Protein AF-A0A7S4I071-F1 (afdb_monomer_lite)

Foldseek 3Di:
DVVVVVVVVVVVVVVVVVVVVVLVVLLVLLVVLQQDQAPVVNLVSCCVVVVALDDNNNVSNLVCLLVCDDPNHGGHPSLQSLLCQQFQWHDRDPPDPDTDRHPNGAHSDPQDLVSLVSNPVNDDPVSSVVSQVSQFDKNFDQPDPDQDADPVRAHNVRHDPVRIDTRPGSPPDPDDPDD

Structure (mmCIF, N/CA/C/O backbone):
data_AF-A0A7S4I071-F1
#
_entry.id   AF-A0A7S4I071-F1
#
loop_
_atom_site.group_PDB
_atom_site.id
_atom_site.type_symbol
_atom_site.label_atom_id
_atom_site.label_alt_id
_atom_site.label_comp_id
_atom_site.label_asym_id
_atom_site.label_entity_id
_atom_site.label_seq_id
_atom_site.pdbx_PDB_ins_code
_atom_site.Cartn_x
_atom_site.Cartn_y
_atom_site.Cartn_z
_atom_site.occupancy
_atom_site.B_iso_or_equiv
_atom_site.auth_seq_id
_atom_site.auth_comp_id
_atom_site.auth_asym_id
_atom_site.auth_atom_id
_atom_site.pdbx_PDB_model_num
ATOM 1 N N . PHE A 1 1 ? 34.247 1.613 -33.143 1.00 70.50 1 PHE A N 1
ATOM 2 C CA . PHE A 1 1 ? 34.791 1.816 -31.784 1.00 70.50 1 PHE A CA 1
ATOM 3 C C . PHE A 1 1 ? 34.333 3.130 -31.150 1.00 70.50 1 PHE A C 1
ATOM 5 O O . PHE A 1 1 ? 33.536 3.078 -30.230 1.00 70.50 1 PHE A O 1
ATOM 12 N N . LEU A 1 2 ? 34.762 4.310 -31.630 1.00 77.06 2 LEU A N 1
ATOM 13 C CA . LEU A 1 2 ? 34.293 5.605 -31.085 1.00 77.06 2 LEU A CA 1
ATOM 14 C C . LEU A 1 2 ? 32.778 5.820 -31.252 1.00 77.06 2 LEU A C 1
ATOM 16 O O . LEU A 1 2 ? 32.123 6.278 -30.321 1.00 77.06 2 LEU A O 1
ATOM 20 N N . ASN A 1 3 ? 32.222 5.426 -32.402 1.00 78.62 3 ASN A N 1
ATOM 21 C CA . ASN A 1 3 ? 30.776 5.481 -32.641 1.00 78.62 3 ASN A CA 1
ATOM 22 C C . ASN A 1 3 ? 30.002 4.535 -31.711 1.00 78.62 3 ASN A C 1
ATOM 24 O O . ASN A 1 3 ? 28.979 4.935 -31.173 1.00 78.62 3 ASN A O 1
ATOM 28 N N . ASP A 1 4 ? 30.533 3.338 -31.450 1.00 79.81 4 ASP A N 1
ATOM 29 C CA . ASP A 1 4 ? 29.901 2.352 -30.561 1.00 79.81 4 ASP A CA 1
ATOM 30 C C . ASP A 1 4 ? 29.902 2.834 -29.099 1.00 79.81 4 ASP A C 1
ATOM 32 O O . ASP A 1 4 ? 28.912 2.682 -28.389 1.00 79.81 4 ASP A O 1
ATOM 36 N N . ILE A 1 5 ? 30.987 3.489 -28.657 1.00 84.44 5 ILE A N 1
ATOM 37 C CA . ILE A 1 5 ? 31.064 4.126 -27.331 1.00 84.44 5 ILE A CA 1
ATOM 38 C C . ILE A 1 5 ? 30.047 5.268 -27.223 1.00 84.44 5 ILE A C 1
ATOM 40 O O . ILE A 1 5 ? 29.369 5.394 -26.203 1.00 84.44 5 ILE A O 1
ATOM 44 N N . TYR A 1 6 ? 29.926 6.096 -28.263 1.00 86.94 6 TYR A N 1
ATOM 45 C CA . TYR A 1 6 ? 28.958 7.192 -28.292 1.00 86.94 6 TYR A CA 1
ATOM 46 C C . TYR A 1 6 ? 27.510 6.680 -28.276 1.00 86.94 6 TYR A C 1
ATOM 48 O O . TYR A 1 6 ? 26.686 7.178 -27.511 1.00 86.94 6 TYR A O 1
ATOM 56 N N . GLU A 1 7 ? 27.203 5.644 -29.054 1.00 88.62 7 GLU A N 1
ATOM 57 C CA . GLU A 1 7 ? 25.879 5.022 -29.095 1.00 88.62 7 GLU A CA 1
ATOM 58 C C . GLU A 1 7 ? 25.516 4.365 -27.756 1.00 88.62 7 GLU A C 1
ATOM 60 O O . GLU A 1 7 ? 24.398 4.535 -27.258 1.00 88.62 7 GLU A O 1
ATOM 65 N N . GLN A 1 8 ? 26.473 3.689 -27.116 1.00 87.50 8 GLN A N 1
ATOM 66 C CA . GLN A 1 8 ? 26.287 3.123 -25.783 1.00 87.50 8 GLN A CA 1
ATOM 67 C C . GLN A 1 8 ? 26.071 4.219 -24.730 1.00 87.50 8 GLN A C 1
ATOM 69 O O . GLN A 1 8 ? 25.192 4.085 -23.876 1.00 87.50 8 GLN A O 1
ATOM 74 N N . PHE A 1 9 ? 26.813 5.328 -24.808 1.00 90.50 9 PHE A N 1
ATOM 75 C CA . PHE A 1 9 ? 26.628 6.474 -23.919 1.00 90.50 9 PHE A CA 1
ATOM 76 C C . PHE A 1 9 ? 25.247 7.120 -24.090 1.00 90.50 9 PHE A C 1
ATOM 78 O O . PHE A 1 9 ? 24.550 7.340 -23.101 1.00 90.50 9 PHE A O 1
ATOM 85 N N . GLU A 1 10 ? 24.806 7.378 -25.324 1.00 90.88 10 GLU A N 1
ATOM 86 C CA . GLU A 1 10 ? 23.476 7.943 -25.587 1.00 90.88 10 GLU A CA 1
ATOM 87 C C . GLU A 1 10 ? 22.350 6.993 -25.164 1.00 90.88 10 GLU A C 1
ATOM 89 O O . GLU A 1 10 ? 21.327 7.440 -24.642 1.00 90.88 10 GLU A O 1
ATOM 94 N N . THR A 1 11 ? 22.541 5.683 -25.329 1.00 89.50 11 THR A N 1
ATOM 95 C CA . THR A 1 11 ? 21.587 4.664 -24.868 1.00 89.50 11 THR A CA 1
ATOM 96 C C . THR A 1 11 ? 21.480 4.660 -23.347 1.00 89.50 11 THR A C 1
ATOM 98 O O . THR A 1 11 ? 20.374 4.743 -22.814 1.00 89.50 11 THR A O 1
ATOM 101 N N . ASN A 1 12 ? 22.611 4.650 -22.638 1.00 88.69 12 ASN A N 1
ATOM 102 C CA . ASN A 1 12 ? 22.636 4.722 -21.176 1.00 88.69 12 ASN A CA 1
ATOM 103 C C . ASN A 1 12 ? 21.995 6.017 -20.673 1.00 88.69 12 ASN A C 1
ATOM 105 O O . ASN A 1 12 ? 21.120 5.976 -19.814 1.00 88.69 12 ASN A O 1
ATOM 109 N N . ARG A 1 13 ? 22.333 7.157 -21.285 1.00 88.44 13 ARG A N 1
ATOM 110 C CA . ARG A 1 13 ? 21.744 8.452 -20.941 1.00 88.44 13 ARG A CA 1
ATOM 111 C C . ARG A 1 13 ? 20.226 8.447 -21.121 1.00 88.44 13 ARG A C 1
ATOM 113 O O . ARG A 1 13 ? 19.508 8.892 -20.230 1.00 88.44 13 ARG A O 1
ATOM 120 N N . LYS A 1 14 ? 19.714 7.938 -22.247 1.00 89.56 14 LYS A N 1
ATOM 121 C CA . LYS A 1 14 ? 18.264 7.804 -22.479 1.00 89.56 14 LYS A CA 1
ATOM 122 C C . LYS A 1 14 ? 17.608 6.883 -21.451 1.00 89.56 14 LYS A C 1
ATOM 124 O O . LYS A 1 14 ? 16.535 7.215 -20.954 1.00 89.56 14 LYS A O 1
ATOM 129 N N . ASN A 1 15 ? 18.250 5.769 -21.106 1.00 89.81 15 ASN A N 1
ATOM 130 C CA . ASN A 1 15 ? 17.752 4.844 -20.088 1.00 89.81 15 ASN A CA 1
ATOM 131 C C . ASN A 1 15 ? 17.669 5.510 -18.710 1.00 89.81 15 ASN A C 1
ATOM 133 O O . ASN A 1 15 ? 16.644 5.380 -18.042 1.00 89.81 15 ASN A O 1
ATOM 137 N N . ASP A 1 16 ? 18.682 6.283 -18.321 1.00 90.12 16 ASP A N 1
ATOM 138 C CA . ASP A 1 16 ? 18.687 7.030 -17.062 1.00 90.12 16 ASP A CA 1
ATOM 139 C C . ASP A 1 16 ? 17.562 8.072 -17.023 1.00 90.12 16 ASP A C 1
ATOM 141 O O . ASP A 1 16 ? 16.817 8.161 -16.043 1.00 90.12 16 ASP A O 1
ATOM 145 N N . TRP A 1 17 ? 17.374 8.824 -18.113 1.00 89.19 17 TRP A N 1
ATOM 146 C CA . TRP A 1 17 ? 16.271 9.781 -18.238 1.00 89.19 17 TRP A CA 1
ATOM 147 C C . TRP A 1 17 ? 14.902 9.105 -18.148 1.00 89.19 17 TRP A C 1
ATOM 149 O O . TRP A 1 17 ? 14.034 9.567 -17.404 1.00 89.19 17 TRP A O 1
ATOM 159 N N . ASN A 1 18 ? 14.715 7.988 -18.849 1.00 89.44 18 ASN A N 1
ATOM 160 C CA . ASN A 1 18 ? 13.482 7.209 -18.789 1.00 89.44 18 ASN A CA 1
ATOM 161 C C . ASN A 1 18 ? 13.235 6.653 -17.381 1.00 89.44 18 ASN A C 1
ATOM 163 O O . ASN A 1 18 ? 12.100 6.670 -16.908 1.00 89.44 18 ASN A O 1
ATOM 167 N N . ALA A 1 19 ? 14.282 6.227 -16.671 1.00 87.00 19 ALA A N 1
ATOM 168 C CA . ALA A 1 19 ? 14.172 5.766 -15.291 1.00 87.00 19 ALA A CA 1
ATOM 169 C C . ALA A 1 19 ? 13.730 6.892 -14.342 1.00 87.00 19 ALA A C 1
ATOM 171 O O . ALA A 1 19 ? 12.910 6.667 -13.451 1.00 87.00 19 ALA A O 1
ATOM 172 N N . VAL A 1 20 ? 14.229 8.117 -14.533 1.00 89.88 20 VAL A N 1
ATOM 173 C CA . VAL A 1 20 ? 13.788 9.289 -13.759 1.00 89.88 20 VAL A CA 1
ATOM 174 C C . VAL A 1 20 ? 12.324 9.627 -14.052 1.00 89.88 20 VAL A C 1
ATOM 176 O O . VAL A 1 20 ? 11.559 9.878 -13.117 1.00 89.88 20 VAL A O 1
ATOM 179 N N . LEU A 1 21 ? 11.916 9.606 -15.324 1.00 90.44 21 LEU A N 1
ATOM 180 C CA . LEU A 1 21 ? 10.525 9.843 -15.721 1.00 90.44 21 LEU A CA 1
ATOM 181 C C . LEU A 1 21 ? 9.587 8.792 -15.122 1.00 90.44 21 LEU A C 1
ATOM 183 O O . LEU A 1 21 ? 8.612 9.161 -14.471 1.00 90.44 21 LEU A O 1
ATOM 187 N N . SER A 1 22 ? 9.940 7.512 -15.232 1.00 90.12 22 SER A N 1
ATOM 188 C CA . SER A 1 22 ? 9.170 6.404 -14.663 1.00 90.12 22 SER A CA 1
ATOM 189 C C . SER A 1 22 ? 9.003 6.541 -13.146 1.00 90.12 22 SER A C 1
ATOM 191 O O . SER A 1 22 ? 7.888 6.440 -12.644 1.00 90.12 22 SER A O 1
ATOM 193 N N . LYS A 1 23 ? 10.058 6.900 -12.399 1.00 91.06 23 LYS A N 1
ATOM 194 C CA . LYS A 1 23 ? 9.947 7.159 -10.947 1.00 91.06 23 LYS A CA 1
ATOM 195 C C . LYS A 1 23 ? 8.962 8.286 -10.621 1.00 91.06 23 LYS A C 1
ATOM 197 O O . LYS A 1 23 ? 8.243 8.217 -9.622 1.00 91.06 23 LYS A O 1
ATOM 202 N N . LYS A 1 24 ? 8.931 9.337 -11.444 1.00 92.81 24 LYS A N 1
ATOM 203 C CA . LYS A 1 24 ? 8.007 10.464 -11.273 1.00 92.81 24 LYS A CA 1
ATOM 204 C C . LYS A 1 24 ? 6.567 10.058 -11.584 1.00 92.81 24 LYS A C 1
ATOM 206 O O . LYS A 1 24 ? 5.659 10.438 -10.845 1.00 92.81 24 LYS A O 1
ATOM 211 N N . GLU A 1 25 ? 6.356 9.290 -12.645 1.00 93.44 25 GLU A N 1
ATOM 212 C CA . GLU A 1 25 ? 5.048 8.734 -13.001 1.00 93.44 25 GLU A CA 1
ATOM 213 C C . GLU A 1 25 ? 4.526 7.809 -11.903 1.00 93.44 25 GLU A C 1
ATOM 215 O O . GLU A 1 25 ? 3.388 7.976 -11.454 1.00 93.44 25 GLU A O 1
ATOM 220 N N . ASP A 1 26 ? 5.380 6.928 -11.382 1.00 94.19 26 ASP A N 1
ATOM 221 C CA . ASP A 1 26 ? 5.034 6.016 -10.297 1.00 94.19 26 ASP A CA 1
ATOM 222 C C . ASP A 1 26 ? 4.528 6.769 -9.065 1.00 94.19 26 ASP A C 1
ATOM 224 O O . ASP A 1 26 ? 3.508 6.414 -8.466 1.00 94.19 26 ASP A O 1
ATOM 228 N N . PHE A 1 27 ? 5.218 7.852 -8.703 1.00 94.62 27 PHE A N 1
ATOM 229 C CA . PHE A 1 27 ? 4.824 8.713 -7.595 1.00 94.62 27 PHE A CA 1
ATOM 230 C C . PHE A 1 27 ? 3.480 9.417 -7.851 1.00 94.62 27 PHE A C 1
ATOM 232 O O . PHE A 1 27 ? 2.637 9.506 -6.954 1.00 94.62 27 PHE A O 1
ATOM 239 N N . ILE A 1 28 ? 3.232 9.883 -9.080 1.00 95.06 28 ILE A N 1
ATOM 240 C CA . ILE A 1 28 ? 1.949 10.491 -9.469 1.00 95.06 28 ILE A CA 1
ATOM 241 C C . ILE A 1 28 ? 0.809 9.473 -9.343 1.00 95.06 28 ILE A C 1
ATOM 243 O O . ILE A 1 28 ? -0.261 9.811 -8.824 1.00 95.06 28 ILE A O 1
ATOM 247 N N . HIS A 1 29 ? 1.016 8.236 -9.795 1.00 95.25 29 HIS A N 1
ATOM 248 C CA . HIS A 1 29 ? 0.028 7.167 -9.673 1.00 95.25 29 HIS A CA 1
ATOM 249 C C . HIS A 1 29 ? -0.251 6.819 -8.211 1.00 95.25 29 HIS A C 1
ATOM 251 O O . HIS A 1 29 ? -1.417 6.806 -7.808 1.00 95.25 29 HIS A O 1
ATOM 257 N N . ALA A 1 30 ? 0.792 6.644 -7.399 1.00 95.31 30 ALA A N 1
ATOM 258 C CA . ALA A 1 30 ? 0.671 6.392 -5.966 1.00 95.31 30 ALA A CA 1
ATOM 259 C C . ALA A 1 30 ? -0.139 7.487 -5.255 1.00 95.31 30 ALA A C 1
ATOM 261 O O . ALA A 1 30 ? -1.074 7.198 -4.507 1.00 95.31 30 ALA A O 1
ATOM 262 N N . LYS A 1 31 ? 0.140 8.757 -5.565 1.00 95.75 31 LYS A N 1
ATOM 263 C CA . LYS A 1 31 ? -0.604 9.904 -5.036 1.00 95.75 31 LYS A CA 1
ATOM 264 C C . LYS A 1 31 ? -2.080 9.889 -5.431 1.00 95.75 31 LYS A C 1
ATOM 266 O O . LYS A 1 31 ? -2.939 10.152 -4.591 1.00 95.75 31 LYS A O 1
ATOM 271 N N . LYS A 1 32 ? -2.397 9.572 -6.690 1.00 95.12 32 LYS A N 1
ATOM 272 C CA . LYS A 1 32 ? -3.790 9.451 -7.159 1.00 95.12 32 LYS A CA 1
ATOM 273 C C . LYS A 1 32 ? -4.535 8.333 -6.428 1.00 95.12 32 LYS A C 1
ATOM 275 O O . LYS A 1 32 ? -5.688 8.524 -6.053 1.00 95.12 32 LYS A O 1
ATOM 280 N N . ILE A 1 33 ? -3.880 7.193 -6.204 1.00 95.19 33 ILE A N 1
ATOM 281 C CA . ILE A 1 33 ? -4.442 6.084 -5.422 1.00 95.19 33 ILE A CA 1
ATOM 282 C C . ILE A 1 33 ? -4.723 6.556 -3.991 1.00 95.19 33 ILE A C 1
ATOM 284 O O . ILE A 1 33 ? -5.863 6.483 -3.536 1.00 95.19 33 ILE A O 1
ATOM 288 N N . ALA A 1 34 ? -3.719 7.120 -3.314 1.00 95.88 34 ALA A N 1
ATOM 289 C CA . ALA A 1 34 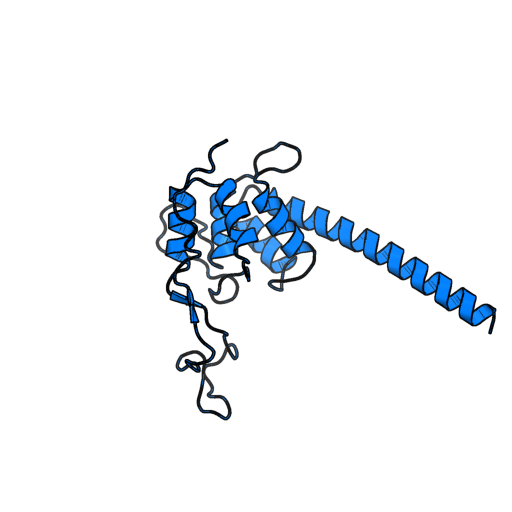? -3.840 7.593 -1.938 1.00 95.88 34 ALA A CA 1
ATOM 290 C C . ALA A 1 34 ? -4.965 8.626 -1.766 1.00 95.88 34 ALA A C 1
ATOM 292 O O . ALA A 1 34 ? -5.731 8.537 -0.816 1.00 95.88 34 ALA A O 1
ATOM 293 N N . LEU A 1 35 ? -5.133 9.563 -2.701 1.00 96.00 35 LEU A N 1
ATOM 294 C CA . LEU A 1 35 ? -6.139 10.630 -2.616 1.00 96.00 35 LEU A CA 1
ATOM 295 C C . LEU A 1 35 ? -7.564 10.221 -3.022 1.00 96.00 35 LEU A C 1
ATOM 297 O O . LEU A 1 35 ? -8.460 11.061 -3.013 1.00 96.00 35 LEU A O 1
ATOM 301 N N . THR A 1 36 ? -7.800 8.962 -3.389 1.00 95.75 36 THR A N 1
ATOM 302 C CA . THR A 1 36 ? -9.130 8.512 -3.826 1.00 95.75 36 THR A CA 1
ATOM 303 C C . THR A 1 36 ? -10.136 8.578 -2.663 1.00 95.75 36 THR A C 1
ATOM 305 O O . THR A 1 36 ? -9.828 8.051 -1.598 1.00 95.75 36 THR A O 1
ATOM 308 N N . PRO A 1 37 ? -11.308 9.217 -2.804 1.00 93.19 37 PRO A N 1
ATOM 309 C CA . PRO A 1 37 ? -12.224 9.431 -1.680 1.00 93.19 37 PRO A CA 1
ATOM 310 C C . PRO A 1 37 ? -13.014 8.178 -1.283 1.00 93.19 37 PRO A C 1
ATOM 312 O O . PRO A 1 37 ? -13.489 8.104 -0.157 1.00 93.19 37 PRO A O 1
ATOM 315 N N . ASP A 1 38 ? -13.149 7.201 -2.180 1.00 91.81 38 ASP A N 1
ATOM 316 C CA . ASP A 1 38 ? -13.955 5.999 -1.991 1.00 91.81 38 ASP A CA 1
ATOM 317 C C . ASP A 1 38 ? -13.113 4.711 -2.033 1.00 91.81 38 ASP A C 1
ATOM 319 O O . ASP A 1 38 ? -12.149 4.576 -2.794 1.00 91.81 38 ASP A O 1
ATOM 323 N N . LEU A 1 39 ? -13.491 3.729 -1.210 1.00 90.69 39 LEU A N 1
ATOM 324 C CA . LEU A 1 39 ? -12.750 2.469 -1.085 1.00 90.69 39 LEU A CA 1
ATOM 325 C C . LEU A 1 39 ? -12.840 1.587 -2.335 1.00 90.69 39 LEU A C 1
ATOM 327 O O . LEU A 1 39 ? -11.904 0.844 -2.628 1.00 90.69 39 LEU A O 1
ATOM 331 N N . GLN A 1 40 ? -13.931 1.676 -3.096 1.00 90.19 40 GLN A N 1
ATOM 332 C CA . GLN A 1 40 ? -14.130 0.862 -4.295 1.00 90.19 40 GLN A CA 1
ATOM 333 C C . GLN A 1 40 ? -13.185 1.274 -5.424 1.00 90.19 40 GLN A C 1
ATOM 335 O O . GLN A 1 40 ? -12.471 0.433 -5.976 1.00 90.19 40 GLN A O 1
ATOM 340 N N . SER A 1 41 ? -13.097 2.570 -5.714 1.00 91.75 41 SER A N 1
ATOM 341 C CA . SER A 1 41 ? -12.133 3.111 -6.670 1.00 91.75 41 SER A CA 1
ATOM 342 C C . SER A 1 41 ? -10.705 2.936 -6.172 1.00 91.75 41 SER A C 1
ATOM 344 O O . SER A 1 41 ? -9.814 2.671 -6.977 1.00 91.75 41 SER A O 1
ATOM 346 N N . TYR A 1 42 ? -10.468 3.031 -4.860 1.00 92.94 42 TYR A N 1
ATOM 347 C CA . TYR A 1 42 ? -9.160 2.738 -4.276 1.00 92.94 42 TYR A CA 1
ATOM 348 C C . TYR A 1 42 ? -8.725 1.296 -4.578 1.00 92.94 42 TYR A C 1
ATOM 350 O O . TYR A 1 42 ? -7.652 1.093 -5.148 1.00 92.94 42 TYR A O 1
ATOM 358 N N . ALA A 1 43 ? -9.579 0.306 -4.296 1.00 89.00 43 ALA A N 1
ATOM 359 C CA . ALA A 1 43 ? -9.306 -1.097 -4.602 1.00 89.00 43 ALA A CA 1
ATOM 360 C C . ALA A 1 43 ? -9.098 -1.334 -6.101 1.00 89.00 43 ALA A C 1
ATOM 362 O O . ALA A 1 43 ? -8.121 -1.974 -6.489 1.00 89.00 43 ALA A O 1
ATOM 363 N N . GLY A 1 44 ? -9.968 -0.778 -6.951 1.00 87.94 44 GLY A N 1
ATOM 364 C CA . GLY A 1 44 ? -9.849 -0.909 -8.404 1.00 87.94 44 GLY A CA 1
ATOM 365 C C . GLY A 1 44 ? -8.526 -0.353 -8.935 1.00 87.94 44 GLY A C 1
ATOM 366 O O . GLY A 1 44 ? -7.853 -1.000 -9.738 1.00 87.94 44 GLY A O 1
ATOM 367 N N . ARG A 1 45 ? -8.094 0.812 -8.438 1.00 91.69 45 ARG A N 1
ATOM 368 C CA . ARG A 1 45 ? -6.809 1.409 -8.824 1.00 91.69 45 ARG A CA 1
ATOM 369 C C . ARG A 1 45 ? -5.621 0.607 -8.315 1.00 91.69 45 ARG A C 1
ATOM 371 O O . ARG A 1 45 ? -4.655 0.467 -9.054 1.00 91.69 45 ARG A O 1
ATOM 378 N N . ILE A 1 46 ? -5.685 0.078 -7.096 1.00 89.25 46 ILE A N 1
ATOM 379 C CA . ILE A 1 46 ? -4.639 -0.795 -6.560 1.00 89.25 46 ILE A CA 1
ATOM 380 C C . ILE A 1 46 ? -4.493 -2.051 -7.416 1.00 89.25 46 ILE A C 1
ATOM 382 O O . ILE A 1 46 ? -3.383 -2.369 -7.823 1.00 89.25 46 ILE A O 1
ATOM 386 N N . ILE A 1 47 ? -5.592 -2.728 -7.747 1.00 84.44 47 ILE A N 1
ATOM 387 C CA . ILE A 1 47 ? -5.555 -3.944 -8.573 1.00 84.44 47 ILE A CA 1
ATOM 388 C C . ILE A 1 47 ? -5.011 -3.634 -9.975 1.00 84.44 47 ILE A C 1
ATOM 390 O O . ILE A 1 47 ? -4.236 -4.413 -10.522 1.00 84.44 47 ILE A O 1
ATOM 394 N N . SER A 1 48 ? -5.388 -2.487 -10.545 1.00 87.38 48 SER A N 1
ATOM 395 C CA . SER A 1 48 ? -4.979 -2.097 -11.896 1.00 87.38 48 SER A CA 1
ATOM 396 C C . SER A 1 48 ? -3.537 -1.592 -11.996 1.00 87.38 48 SER A C 1
ATOM 398 O O . SER A 1 48 ? -2.902 -1.829 -13.019 1.00 87.38 48 SER A O 1
ATOM 400 N N . LEU A 1 49 ? -3.043 -0.846 -11.003 1.00 87.81 49 LEU A N 1
ATOM 401 C CA . LEU A 1 49 ? -1.755 -0.137 -11.069 1.00 87.81 49 LEU A CA 1
ATOM 402 C C . LEU A 1 49 ? -0.671 -0.780 -10.196 1.00 87.81 49 LEU A C 1
ATOM 404 O O . LEU A 1 49 ? 0.512 -0.590 -10.453 1.00 87.81 49 LEU A O 1
ATOM 408 N N . CYS A 1 50 ? -1.064 -1.557 -9.189 1.00 84.44 50 CYS A N 1
ATOM 409 C CA . CYS A 1 50 ? -0.175 -2.304 -8.303 1.00 84.44 50 CYS A CA 1
ATOM 410 C C . CYS A 1 50 ? -0.526 -3.804 -8.350 1.00 84.44 50 CYS A C 1
ATOM 412 O O . CYS A 1 50 ? -0.889 -4.377 -7.320 1.00 84.44 50 CYS A O 1
ATOM 414 N N . PRO A 1 51 ? -0.447 -4.466 -9.525 1.00 70.94 51 PRO A N 1
ATOM 415 C CA . PRO A 1 51 ? -0.826 -5.876 -9.658 1.00 70.94 51 PRO A CA 1
ATOM 416 C C . PRO A 1 51 ? 0.073 -6.805 -8.826 1.00 70.94 51 PRO A C 1
ATOM 418 O O . PRO A 1 51 ? -0.326 -7.908 -8.458 1.00 70.94 51 PRO A O 1
ATOM 421 N N . THR A 1 52 ? 1.288 -6.355 -8.510 1.00 69.56 52 THR A N 1
ATOM 422 C CA . THR A 1 52 ? 2.234 -7.034 -7.626 1.00 69.56 52 THR A CA 1
ATOM 423 C C . THR A 1 52 ? 2.400 -6.267 -6.317 1.00 69.56 52 THR A C 1
ATOM 425 O O . THR A 1 52 ? 2.371 -5.039 -6.299 1.00 69.56 52 THR A O 1
ATOM 428 N N . ARG A 1 53 ? 2.682 -6.986 -5.220 1.00 66.81 53 ARG A N 1
ATOM 429 C CA . ARG A 1 53 ? 2.989 -6.444 -3.872 1.00 66.81 53 ARG A CA 1
ATOM 430 C C . ARG A 1 53 ? 4.357 -5.739 -3.778 1.00 66.81 53 ARG A C 1
ATOM 432 O O . ARG A 1 53 ? 4.964 -5.654 -2.717 1.00 66.81 53 ARG A O 1
ATOM 439 N N . GLY A 1 54 ? 4.874 -5.290 -4.913 1.00 66.56 54 GLY A N 1
ATOM 440 C CA . GLY A 1 54 ? 6.182 -4.681 -5.094 1.00 66.56 54 GLY A CA 1
ATOM 441 C C . GLY A 1 54 ? 6.170 -3.792 -6.334 1.00 66.56 54 GLY A C 1
ATOM 442 O O . GLY A 1 54 ? 5.189 -3.769 -7.078 1.00 66.56 54 GLY A O 1
ATOM 443 N N . GLY A 1 55 ? 7.258 -3.056 -6.544 1.00 83.12 55 GLY A N 1
ATOM 444 C CA . GLY A 1 55 ? 7.363 -2.046 -7.599 1.00 83.12 55 GLY A CA 1
ATOM 445 C C . GLY A 1 55 ? 7.230 -0.620 -7.063 1.00 83.12 55 GLY A C 1
ATOM 446 O O . GLY A 1 55 ? 6.806 -0.397 -5.925 1.00 83.12 55 GLY A O 1
ATOM 447 N N . GLY A 1 56 ? 7.630 0.352 -7.885 1.00 88.88 56 GLY A N 1
ATOM 448 C CA . GLY A 1 56 ? 7.760 1.748 -7.465 1.00 88.88 56 GLY A CA 1
ATOM 449 C C . GLY A 1 56 ? 6.435 2.378 -7.043 1.00 88.88 56 GLY A C 1
ATOM 45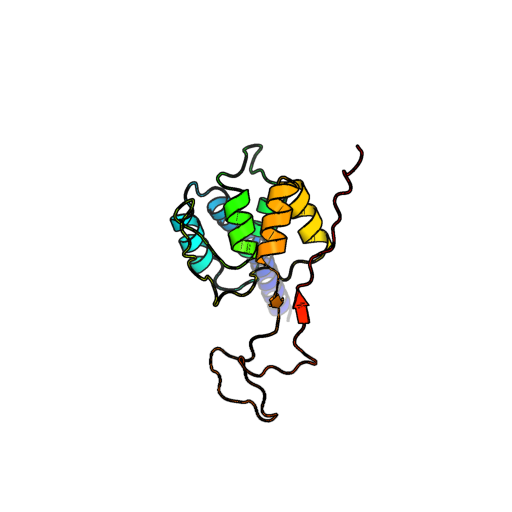0 O O . GLY A 1 56 ? 6.389 3.050 -6.015 1.00 88.88 56 GLY A O 1
ATOM 451 N N . ILE A 1 57 ? 5.334 2.094 -7.750 1.00 92.00 57 ILE A N 1
ATOM 452 C CA . ILE A 1 57 ? 4.000 2.621 -7.407 1.00 92.00 57 ILE A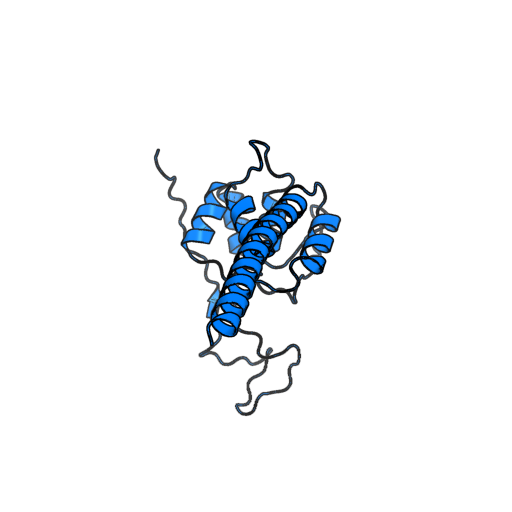 CA 1
ATOM 453 C C . ILE A 1 57 ? 3.568 2.171 -6.008 1.00 92.00 57 ILE A C 1
ATOM 455 O O . ILE A 1 57 ? 3.166 3.000 -5.193 1.00 92.00 57 ILE A O 1
ATOM 459 N N . PHE A 1 58 ? 3.669 0.874 -5.704 1.00 89.81 58 PHE A N 1
ATOM 460 C CA . PHE A 1 58 ? 3.255 0.346 -4.404 1.00 89.81 58 PHE A CA 1
ATOM 461 C C . PHE A 1 58 ? 4.164 0.843 -3.272 1.00 89.81 58 PHE A C 1
ATOM 463 O O . PHE A 1 58 ? 3.664 1.258 -2.229 1.00 89.81 58 PHE A O 1
ATOM 470 N N . ALA A 1 59 ? 5.482 0.884 -3.493 1.00 89.38 59 ALA A N 1
ATOM 471 C CA . ALA A 1 59 ? 6.429 1.425 -2.517 1.00 89.38 59 ALA A CA 1
ATOM 472 C C . ALA A 1 59 ? 6.152 2.908 -2.209 1.00 89.38 59 ALA A C 1
ATOM 474 O O . ALA A 1 59 ? 6.075 3.300 -1.043 1.00 89.38 59 ALA A O 1
ATOM 475 N N . ASN A 1 60 ? 5.915 3.718 -3.245 1.00 93.62 60 ASN A N 1
ATOM 476 C CA . ASN A 1 60 ? 5.531 5.120 -3.095 1.00 93.62 60 ASN A CA 1
ATOM 477 C C . ASN A 1 60 ? 4.175 5.266 -2.397 1.00 93.62 60 ASN A C 1
ATOM 479 O O . ASN A 1 60 ? 4.006 6.167 -1.583 1.00 93.62 60 ASN A O 1
ATOM 483 N N . LEU A 1 61 ? 3.211 4.384 -2.678 1.00 93.81 61 LEU A N 1
ATOM 484 C CA . LEU A 1 61 ? 1.906 4.399 -2.018 1.00 93.81 61 LEU A CA 1
ATOM 485 C C . LEU A 1 61 ? 2.052 4.154 -0.517 1.00 93.81 61 LEU A C 1
ATOM 487 O O . LEU A 1 61 ? 1.509 4.929 0.263 1.00 93.81 61 LEU A O 1
ATOM 491 N N . VAL A 1 62 ? 2.800 3.125 -0.110 1.00 91.94 62 VAL A N 1
ATOM 492 C CA . VAL A 1 62 ? 3.065 2.850 1.311 1.00 91.94 62 VAL A CA 1
ATOM 493 C C . VAL A 1 62 ? 3.763 4.045 1.957 1.00 91.94 62 VAL A C 1
ATOM 495 O O . VAL A 1 62 ? 3.315 4.499 3.002 1.00 91.94 62 VAL A O 1
ATOM 498 N N . SER A 1 63 ? 4.775 4.623 1.301 1.00 92.69 63 SER A N 1
ATOM 499 C CA . SER A 1 63 ? 5.467 5.816 1.805 1.00 92.69 63 SER A CA 1
ATOM 500 C C . SER A 1 63 ? 4.541 7.026 1.972 1.00 92.69 63 SER A C 1
ATOM 502 O O . SER A 1 63 ? 4.688 7.763 2.942 1.00 92.69 63 SER A O 1
ATOM 504 N N . ILE A 1 64 ? 3.594 7.238 1.054 1.00 95.12 64 ILE A N 1
ATOM 505 C CA . ILE A 1 64 ? 2.590 8.308 1.147 1.00 95.12 64 ILE A CA 1
ATOM 506 C C . ILE A 1 64 ? 1.585 8.024 2.269 1.00 95.12 64 ILE A C 1
ATOM 508 O O . ILE A 1 64 ? 1.166 8.934 2.975 1.00 95.12 64 ILE A O 1
ATOM 512 N N . LEU A 1 65 ? 1.171 6.770 2.450 1.00 94.75 65 LEU A N 1
ATOM 513 C CA . LEU A 1 65 ? 0.276 6.416 3.549 1.00 94.75 65 LEU A CA 1
ATOM 514 C C . LEU A 1 65 ? 0.976 6.606 4.901 1.00 94.75 65 LEU A C 1
ATOM 516 O O . LEU A 1 65 ? 0.358 7.146 5.810 1.00 94.75 65 LEU A O 1
ATOM 520 N N . SER A 1 66 ? 2.268 6.276 5.001 1.00 93.44 66 SER A N 1
ATOM 521 C CA . SER A 1 66 ? 3.106 6.522 6.183 1.00 93.44 66 SER A CA 1
ATOM 522 C C . SER A 1 66 ? 3.281 7.998 6.544 1.00 93.44 66 SER A C 1
ATOM 524 O O . SER A 1 66 ? 3.656 8.280 7.672 1.00 93.44 66 SER A O 1
ATOM 526 N N . SER A 1 67 ? 3.037 8.950 5.636 1.00 93.62 67 SER A N 1
ATOM 527 C CA . SER A 1 67 ? 3.033 10.379 5.990 1.00 93.62 67 SER A CA 1
ATOM 528 C C . SER A 1 67 ? 1.662 10.877 6.451 1.00 93.62 67 SER A C 1
ATOM 530 O O . SER A 1 67 ? 1.552 11.997 6.947 1.00 93.62 67 SER A O 1
ATOM 532 N N . GLY A 1 68 ? 0.592 10.107 6.215 1.00 92.06 68 GLY A N 1
ATOM 533 C CA . GLY A 1 68 ? -0.801 10.448 6.538 1.00 92.06 68 GLY A CA 1
ATOM 534 C C . GLY A 1 68 ? -1.383 11.636 5.756 1.00 92.06 68 GLY A C 1
ATOM 535 O O . GLY A 1 68 ? -2.589 11.899 5.799 1.00 92.06 68 GLY A O 1
ATOM 536 N N . LYS A 1 69 ? -0.541 12.355 5.007 1.00 93.69 69 LYS A N 1
ATOM 537 C CA . LYS A 1 69 ? -0.873 13.585 4.290 1.00 93.69 69 LYS A CA 1
ATOM 538 C C . LYS A 1 69 ? -0.218 13.630 2.920 1.00 93.69 69 LYS A C 1
ATOM 540 O O . LYS A 1 69 ? 0.889 13.137 2.714 1.00 93.69 69 LYS A O 1
ATOM 545 N N . VAL A 1 70 ? -0.880 14.325 2.002 1.00 92.81 70 VAL A N 1
ATOM 546 C CA . VAL A 1 70 ? -0.372 14.659 0.673 1.00 92.81 70 VAL A CA 1
ATOM 547 C C . VAL A 1 70 ? -0.537 16.155 0.449 1.00 92.81 70 VAL A C 1
ATOM 549 O O . VAL A 1 70 ? -1.661 16.654 0.432 1.00 92.81 70 VAL A O 1
ATOM 552 N N . ASN A 1 71 ? 0.567 16.869 0.205 1.00 89.62 71 ASN A N 1
ATOM 553 C CA . ASN A 1 71 ? 0.571 18.332 0.071 1.00 89.62 71 ASN A CA 1
ATOM 554 C C . ASN A 1 71 ? -0.171 19.013 1.245 1.00 89.62 71 ASN A C 1
ATOM 556 O O . ASN A 1 71 ? -1.105 19.780 1.013 1.00 89.62 71 ASN A O 1
ATOM 560 N N . GLU A 1 72 ? 0.182 18.659 2.484 1.00 89.44 72 GLU A N 1
ATOM 561 C CA . GLU A 1 72 ? -0.450 19.131 3.733 1.00 89.44 72 GLU A CA 1
ATOM 562 C C . GLU A 1 72 ? -1.927 18.766 3.947 1.00 89.44 72 GLU A C 1
ATOM 564 O O . GLU A 1 72 ? -2.496 19.071 4.994 1.00 89.44 72 GLU A O 1
ATOM 569 N N . LYS A 1 73 ? -2.565 18.067 3.004 1.00 91.12 73 LYS A N 1
ATOM 570 C CA . LYS A 1 73 ? -3.951 17.609 3.143 1.00 91.12 73 LYS A CA 1
ATOM 571 C C . LYS A 1 73 ? -3.994 16.181 3.660 1.00 91.12 73 LYS A C 1
ATOM 573 O O . LYS A 1 73 ? -3.297 15.319 3.126 1.00 91.12 73 LYS A O 1
ATOM 578 N N . SER A 1 74 ? -4.842 15.929 4.653 1.00 93.81 74 SER A N 1
ATOM 579 C CA . SER A 1 74 ? -5.087 14.582 5.170 1.00 93.81 74 SER A CA 1
ATOM 580 C C . SER A 1 74 ? -5.592 13.654 4.072 1.00 93.81 74 SER A C 1
ATOM 582 O O . SER A 1 74 ? -6.391 14.042 3.214 1.00 93.81 74 SER A O 1
ATOM 584 N N . ILE A 1 75 ? -5.118 12.415 4.106 1.00 96.19 75 ILE A N 1
ATOM 585 C CA . ILE A 1 75 ? -5.573 11.373 3.195 1.00 96.19 75 ILE A CA 1
ATOM 586 C C . ILE A 1 75 ? -6.991 10.946 3.616 1.00 96.19 75 ILE A C 1
ATOM 588 O O . ILE A 1 75 ? -7.192 10.581 4.774 1.00 96.19 75 ILE A O 1
ATOM 592 N N . PRO A 1 76 ? -7.989 10.974 2.713 1.00 95.12 76 PRO A N 1
ATOM 593 C CA . PRO A 1 76 ? -9.332 10.507 3.047 1.00 95.12 76 PRO A CA 1
ATOM 594 C C . PRO A 1 76 ? -9.304 9.005 3.341 1.00 95.12 76 PRO A C 1
ATOM 596 O O . PRO A 1 76 ? -8.612 8.272 2.635 1.00 95.12 76 PRO A O 1
ATOM 599 N N . LEU A 1 77 ? -10.069 8.542 4.334 1.00 94.06 77 LEU A N 1
ATOM 600 C CA . LEU A 1 77 ? -10.170 7.117 4.696 1.00 94.06 77 LEU A CA 1
ATOM 601 C C . LEU A 1 77 ? -8.795 6.455 4.920 1.00 94.06 77 LEU A C 1
ATOM 603 O O . LEU A 1 77 ? -8.518 5.362 4.418 1.00 94.06 77 LEU A O 1
ATOM 607 N N . LEU A 1 78 ? -7.875 7.177 5.573 1.00 94.88 78 LEU A N 1
ATOM 608 C CA . LEU A 1 78 ? -6.496 6.729 5.776 1.00 94.88 78 LEU A CA 1
ATOM 609 C C . LEU A 1 78 ? -6.449 5.385 6.511 1.00 94.88 78 LEU A C 1
ATOM 611 O O . LEU A 1 78 ? -5.773 4.467 6.047 1.00 94.88 78 LEU A O 1
ATOM 615 N N . TYR A 1 79 ? -7.197 5.265 7.609 1.00 94.06 79 TYR A N 1
ATOM 616 C CA . TYR A 1 79 ? -7.274 4.048 8.410 1.00 94.06 79 TYR A CA 1
ATOM 617 C C . TYR A 1 79 ? -7.735 2.845 7.575 1.00 94.06 79 TYR A C 1
ATOM 619 O O . TYR A 1 79 ? -7.072 1.807 7.549 1.00 94.06 79 TYR A O 1
ATOM 627 N N . GLU A 1 80 ? -8.824 2.982 6.821 1.00 92.69 80 GLU A N 1
ATOM 628 C CA . GLU A 1 80 ? -9.391 1.898 6.021 1.00 92.69 80 GLU A CA 1
ATOM 629 C C . GLU A 1 80 ? -8.447 1.469 4.894 1.00 92.69 80 GLU A C 1
ATOM 631 O O . GLU A 1 80 ? -8.312 0.278 4.607 1.00 92.69 80 GLU A O 1
ATOM 636 N N . LYS A 1 81 ? -7.742 2.425 4.281 1.00 93.00 81 LYS A N 1
ATOM 637 C CA . LYS A 1 81 ? -6.725 2.153 3.256 1.00 93.00 81 LYS A CA 1
ATOM 638 C C . LYS A 1 81 ? -5.512 1.435 3.830 1.00 93.00 81 LYS A C 1
ATOM 640 O O . LYS A 1 81 ? -5.041 0.463 3.240 1.00 93.00 81 LYS A O 1
ATOM 645 N N . LEU A 1 82 ? -5.030 1.879 4.989 1.00 91.44 82 LEU A N 1
ATOM 646 C CA . LEU A 1 82 ? -3.948 1.218 5.714 1.00 91.44 82 LEU A CA 1
ATOM 647 C C . LEU A 1 82 ? -4.333 -0.209 6.082 1.00 91.44 82 LEU A C 1
ATOM 649 O O . LEU A 1 82 ? -3.583 -1.137 5.788 1.00 91.44 82 LEU A O 1
ATOM 653 N N . LYS A 1 83 ? -5.532 -0.409 6.632 1.00 89.12 83 LYS A N 1
ATOM 654 C CA . LYS A 1 83 ? -6.067 -1.735 6.939 1.00 89.12 83 LYS A CA 1
ATOM 655 C C . LYS A 1 83 ? -6.136 -2.610 5.691 1.00 89.12 83 LYS A C 1
ATOM 657 O O . LYS A 1 83 ? -5.699 -3.759 5.747 1.00 89.12 83 LYS A O 1
ATOM 662 N N . ALA A 1 84 ? -6.609 -2.079 4.564 1.00 87.81 84 ALA A N 1
ATOM 663 C CA . ALA A 1 84 ? -6.680 -2.819 3.306 1.00 87.81 84 ALA A CA 1
ATOM 664 C C . ALA A 1 84 ? -5.301 -3.283 2.819 1.00 87.81 84 ALA A C 1
ATOM 666 O O . ALA A 1 84 ? -5.134 -4.447 2.459 1.00 87.81 84 ALA A O 1
ATOM 667 N N . VAL A 1 85 ? -4.297 -2.410 2.876 1.00 87.50 85 VAL A N 1
ATOM 668 C CA . VAL A 1 85 ? -2.917 -2.726 2.483 1.00 87.50 85 VAL A CA 1
ATOM 669 C C . VAL A 1 85 ? -2.258 -3.698 3.471 1.00 87.50 85 VAL A C 1
ATOM 671 O O . VAL A 1 85 ? -1.639 -4.683 3.075 1.00 87.50 85 VAL A O 1
ATOM 674 N N . MET A 1 86 ? -2.429 -3.494 4.771 1.00 84.38 86 MET A N 1
ATOM 675 C CA . MET A 1 86 ? -1.784 -4.322 5.793 1.00 84.38 86 MET A CA 1
ATOM 676 C C . MET A 1 86 ? -2.401 -5.720 5.897 1.00 84.38 86 MET A C 1
ATOM 678 O O . MET A 1 86 ? -1.687 -6.691 6.134 1.00 84.38 86 MET A O 1
ATOM 682 N N . THR A 1 87 ? -3.707 -5.860 5.669 1.00 80.62 87 THR A N 1
ATOM 683 C CA . THR A 1 87 ? -4.412 -7.146 5.816 1.00 80.62 87 THR A CA 1
ATOM 684 C C . THR A 1 87 ? -4.691 -7.848 4.489 1.00 80.62 87 THR A C 1
ATOM 686 O O . THR A 1 87 ? -4.969 -9.045 4.483 1.00 80.62 87 THR A O 1
ATOM 689 N N . GLY A 1 88 ? -4.647 -7.126 3.364 1.00 78.81 88 GLY A N 1
ATOM 690 C CA . GLY A 1 88 ? -5.144 -7.623 2.081 1.00 78.81 88 GLY A CA 1
ATOM 691 C C . GLY A 1 88 ? -6.665 -7.814 2.051 1.00 78.81 88 GLY A C 1
ATOM 692 O O . GLY A 1 88 ? -7.172 -8.582 1.235 1.00 78.81 88 GLY A O 1
ATOM 693 N N . LYS A 1 89 ? -7.415 -7.171 2.952 1.00 82.19 89 LYS A N 1
ATOM 694 C CA . LYS A 1 89 ? -8.875 -7.293 3.063 1.00 82.19 89 LYS A CA 1
ATOM 695 C C . LYS A 1 89 ? -9.498 -5.910 3.017 1.00 82.19 89 LYS A C 1
ATOM 697 O O . LYS A 1 89 ? -9.112 -5.041 3.792 1.00 82.19 89 LYS A O 1
ATOM 702 N N . ILE A 1 90 ? -10.489 -5.716 2.153 1.00 84.06 90 ILE A N 1
ATOM 703 C CA . ILE A 1 90 ? -11.225 -4.454 2.082 1.00 84.06 90 ILE A CA 1
ATOM 704 C C . ILE A 1 90 ? -12.689 -4.661 2.454 1.00 84.06 90 ILE A C 1
ATOM 706 O O . ILE A 1 90 ? -13.320 -5.644 2.064 1.00 84.06 90 ILE A O 1
ATOM 710 N N . GLN A 1 91 ? -13.220 -3.729 3.235 1.00 82.19 91 GLN A N 1
ATOM 711 C CA . GLN A 1 91 ? -14.608 -3.713 3.671 1.00 82.19 91 GLN A CA 1
ATOM 712 C C . GLN A 1 91 ? -15.275 -2.490 3.044 1.00 82.19 91 GLN A C 1
ATOM 714 O O . GLN A 1 91 ? -14.897 -1.361 3.337 1.00 82.19 91 GLN A O 1
ATOM 719 N N . PHE A 1 92 ? -16.229 -2.709 2.139 1.00 81.19 92 PHE A N 1
ATOM 720 C CA . PHE A 1 9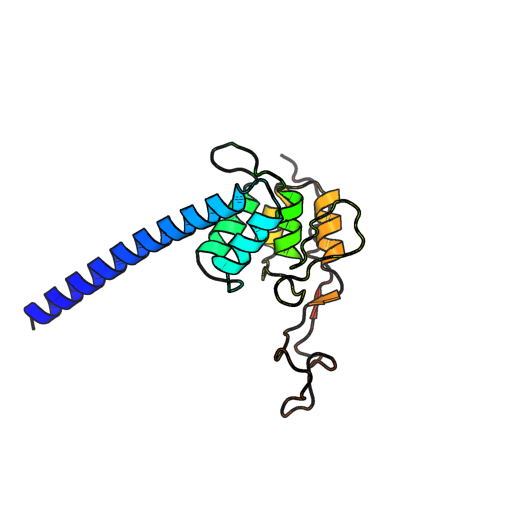2 ? -16.894 -1.612 1.426 1.00 81.19 92 PHE A CA 1
ATOM 721 C C . PHE A 1 92 ? -18.055 -0.993 2.212 1.00 81.19 92 PHE A C 1
ATOM 723 O O . PHE A 1 92 ? -18.433 0.142 1.942 1.00 81.19 92 PHE A O 1
ATOM 730 N N . VAL A 1 93 ? -18.612 -1.728 3.179 1.00 76.25 93 VAL A N 1
ATOM 731 C CA . VAL A 1 93 ? -19.765 -1.307 3.983 1.00 76.25 93 VAL A CA 1
ATOM 732 C C . VAL A 1 93 ? -19.377 -1.311 5.456 1.00 76.25 93 VAL A C 1
ATOM 734 O O . VAL A 1 93 ? -18.971 -2.341 5.994 1.00 76.25 93 VAL A O 1
ATOM 737 N N . VAL A 1 94 ? -19.508 -0.154 6.106 1.00 66.44 94 VAL A N 1
ATOM 738 C CA . VAL A 1 94 ? -19.232 0.008 7.538 1.00 66.44 94 VAL A CA 1
ATOM 739 C C . VAL A 1 94 ? -20.176 -0.892 8.341 1.00 66.44 94 VAL A C 1
ATOM 741 O O . VAL A 1 94 ? -21.390 -0.814 8.178 1.00 66.44 94 VAL A O 1
ATOM 744 N N . GLY A 1 95 ? -19.615 -1.757 9.189 1.00 64.25 95 GLY A N 1
ATOM 745 C CA . GLY A 1 95 ? -20.379 -2.677 10.042 1.00 64.25 95 GLY A CA 1
ATOM 746 C C . GLY A 1 95 ? -20.819 -3.986 9.376 1.00 64.25 95 GLY A C 1
ATOM 747 O O . GLY A 1 95 ? -21.514 -4.769 10.011 1.00 64.25 95 GLY A O 1
ATOM 748 N N . ALA A 1 96 ? -20.429 -4.251 8.126 1.00 68.44 96 ALA A N 1
ATOM 749 C CA . ALA A 1 96 ? -20.727 -5.530 7.480 1.00 68.44 96 ALA A CA 1
ATOM 750 C C . ALA A 1 96 ? -19.768 -6.644 7.930 1.00 68.44 96 ALA A C 1
ATOM 752 O O . ALA A 1 96 ? -18.560 -6.442 7.952 1.00 68.44 96 ALA A O 1
ATOM 753 N N . ASP A 1 97 ? -20.268 -7.856 8.159 1.00 65.88 97 ASP A N 1
ATOM 754 C CA . ASP A 1 97 ? -19.421 -9.005 8.529 1.00 65.88 97 ASP A CA 1
ATOM 755 C C . ASP A 1 97 ? -18.624 -9.596 7.347 1.00 65.88 97 ASP A C 1
ATOM 757 O O . ASP A 1 97 ? -17.807 -10.504 7.511 1.00 65.88 97 ASP A O 1
ATOM 761 N N . SER A 1 98 ? -18.849 -9.090 6.130 1.00 67.81 98 SER A N 1
ATOM 762 C CA . SER A 1 98 ? -18.225 -9.588 4.904 1.00 67.81 98 SER A CA 1
ATOM 763 C C . SER A 1 98 ? -17.059 -8.712 4.440 1.00 67.81 98 SER A C 1
ATOM 765 O O . SER A 1 98 ? -17.226 -7.512 4.203 1.00 67.81 98 SER A O 1
ATOM 767 N N . PHE A 1 99 ? -15.905 -9.336 4.201 1.00 69.25 99 PHE A N 1
ATOM 768 C CA . PHE A 1 99 ? -14.741 -8.707 3.576 1.00 69.25 99 PHE A CA 1
ATOM 769 C C . PHE A 1 99 ? -14.589 -9.164 2.129 1.00 69.25 99 PHE A C 1
ATOM 771 O O . PHE A 1 99 ? -14.756 -10.345 1.821 1.00 69.25 99 PHE A O 1
ATOM 778 N N . VAL A 1 100 ? -14.179 -8.250 1.251 1.00 72.12 100 VAL A N 1
ATOM 779 C CA . VAL A 1 100 ? -13.661 -8.623 -0.064 1.00 72.12 100 VAL A CA 1
ATOM 780 C C . VAL A 1 100 ? -12.171 -8.898 0.079 1.00 72.12 100 VAL A C 1
ATOM 782 O O . VAL A 1 100 ? -11.374 -8.033 0.453 1.00 72.12 100 VAL A O 1
ATOM 785 N N . ILE A 1 101 ? -11.810 -10.153 -0.176 1.00 63.59 101 ILE A N 1
ATOM 786 C CA . ILE A 1 101 ? -10.444 -10.648 -0.072 1.00 63.59 101 ILE A CA 1
ATOM 787 C C . ILE A 1 101 ? -9.650 -10.158 -1.288 1.00 63.59 101 ILE A C 1
ATOM 789 O O . ILE A 1 101 ? -9.907 -10.574 -2.416 1.00 63.59 101 ILE A O 1
ATOM 793 N N . MET A 1 102 ? -8.656 -9.300 -1.063 1.00 64.56 102 MET A N 1
ATOM 794 C CA . MET A 1 102 ? -7.728 -8.848 -2.097 1.00 64.56 102 MET A CA 1
ATOM 795 C C . MET A 1 102 ? -6.480 -9.740 -2.098 1.00 64.56 102 MET A C 1
ATOM 797 O O . MET A 1 102 ? -5.857 -9.969 -1.063 1.00 64.56 102 MET A O 1
ATOM 801 N N . SER A 1 103 ? -6.074 -10.239 -3.268 1.00 58.56 103 SER A N 1
ATOM 802 C CA . SER A 1 103 ? -4.897 -11.118 -3.421 1.00 58.56 103 SER A CA 1
ATOM 803 C C . SER A 1 103 ? -4.892 -12.336 -2.488 1.00 58.56 103 SER A C 1
ATOM 805 O O . SER A 1 103 ? -3.885 -12.624 -1.832 1.00 58.56 103 SER A O 1
ATOM 807 N N . SER A 1 104 ? -6.024 -13.039 -2.420 1.00 58.56 104 SER A N 1
ATOM 808 C CA . SER A 1 104 ? -6.178 -14.294 -1.666 1.00 58.56 104 SER A CA 1
ATOM 809 C C . SER A 1 104 ? -6.003 -14.165 -0.143 1.00 58.56 104 SER A C 1
ATOM 811 O O . SER A 1 104 ? -5.827 -15.169 0.536 1.00 58.56 104 SER A O 1
ATOM 813 N N . GLY A 1 105 ? -6.070 -12.948 0.415 1.00 54.72 105 GLY A N 1
ATOM 814 C CA . GLY A 1 105 ? -6.205 -12.724 1.864 1.00 54.72 105 GLY A CA 1
ATOM 815 C C . GLY A 1 105 ? -4.898 -12.729 2.637 1.00 54.72 105 GLY A C 1
ATOM 816 O O . GLY A 1 105 ? -4.907 -12.749 3.865 1.00 54.72 105 GLY A O 1
ATOM 817 N N . HIS A 1 106 ? -3.778 -12.691 1.923 1.00 60.28 106 HIS A N 1
ATOM 818 C CA . HIS A 1 106 ? -2.473 -12.470 2.522 1.00 60.28 106 HIS A CA 1
ATOM 819 C C . HIS A 1 106 ? -2.198 -10.968 2.646 1.00 60.28 106 HIS A C 1
ATOM 821 O O . HIS A 1 106 ? -2.561 -10.199 1.753 1.00 60.28 106 HIS A O 1
ATOM 827 N N . SER A 1 107 ? -1.473 -10.577 3.697 1.00 60.41 107 SER A N 1
ATOM 828 C CA . SER A 1 107 ? -0.950 -9.215 3.856 1.00 60.41 107 SER A CA 1
ATOM 829 C C . SER A 1 107 ? -0.229 -8.746 2.583 1.00 60.41 107 SER A C 1
ATOM 831 O O . SER A 1 107 ? 0.562 -9.495 1.992 1.00 60.41 107 SER A O 1
ATOM 833 N N . TRP A 1 108 ? -0.523 -7.521 2.128 1.00 60.03 108 TRP A N 1
ATOM 834 C CA . TRP A 1 108 ? 0.105 -6.968 0.924 1.00 60.03 108 TRP A CA 1
ATOM 835 C C . TRP A 1 108 ? 1.474 -6.349 1.189 1.00 60.03 108 TRP A C 1
ATOM 837 O O . TRP A 1 108 ? 2.184 -6.053 0.232 1.00 60.03 108 TRP A O 1
ATOM 847 N N . VAL A 1 109 ? 1.875 -6.180 2.447 1.00 59.12 109 VAL A N 1
ATOM 848 C CA . VAL A 1 109 ? 3.162 -5.573 2.784 1.00 59.12 109 VAL A CA 1
ATOM 849 C C . VAL A 1 109 ? 4.043 -6.620 3.445 1.00 59.12 109 VAL A C 1
ATOM 851 O O . VAL A 1 109 ? 3.724 -7.130 4.516 1.00 59.12 109 VAL A O 1
ATOM 854 N N . GLN A 1 110 ? 5.206 -6.886 2.848 1.00 62.53 110 GLN A N 1
ATOM 855 C CA . GLN A 1 110 ? 6.348 -7.374 3.617 1.00 62.53 110 GLN A CA 1
ATOM 856 C C . GLN A 1 110 ? 6.823 -6.205 4.488 1.00 62.53 110 GLN A C 1
ATOM 858 O O . GLN A 1 110 ? 7.728 -5.455 4.128 1.00 62.53 110 GLN A O 1
ATOM 863 N N . CYS A 1 111 ? 6.093 -5.957 5.572 1.00 69.44 111 CYS A N 1
ATOM 864 C CA . CYS A 1 111 ? 6.267 -4.761 6.374 1.00 69.44 111 CYS A CA 1
ATOM 865 C C . CYS A 1 111 ? 7.476 -4.961 7.280 1.00 69.44 111 CYS A C 1
ATOM 867 O O . CYS A 1 111 ? 7.455 -5.805 8.174 1.00 69.44 111 CYS A O 1
ATOM 869 N N . SER A 1 112 ? 8.544 -4.205 7.028 1.00 77.94 112 SER A N 1
ATOM 870 C CA . SER A 1 112 ? 9.640 -4.115 7.989 1.00 77.94 112 SER A CA 1
ATOM 871 C C . SER A 1 112 ? 9.132 -3.470 9.279 1.00 77.94 112 SER A C 1
ATOM 873 O O . SER A 1 112 ? 8.200 -2.664 9.241 1.00 77.94 112 SER A O 1
ATOM 875 N N . THR A 1 113 ? 9.769 -3.762 10.413 1.00 79.19 113 THR A N 1
ATOM 876 C CA . THR A 1 113 ? 9.433 -3.123 11.694 1.00 79.19 113 THR A CA 1
ATOM 877 C C . THR A 1 113 ? 9.436 -1.594 11.587 1.00 79.19 113 THR A C 1
ATOM 879 O O . THR A 1 113 ? 8.527 -0.946 12.092 1.00 79.19 113 THR A O 1
ATOM 882 N N . ASN A 1 114 ? 10.384 -1.017 10.839 1.00 85.00 114 ASN A N 1
ATOM 883 C CA . ASN A 1 114 ? 10.460 0.430 10.611 1.00 85.00 114 ASN A CA 1
ATOM 884 C C . ASN A 1 114 ? 9.244 0.961 9.844 1.00 85.00 114 ASN A C 1
ATOM 886 O O . ASN A 1 114 ? 8.675 1.986 10.205 1.00 85.00 114 ASN A O 1
ATOM 890 N N . THR A 1 115 ? 8.822 0.258 8.792 1.00 85.38 115 THR A N 1
ATOM 891 C CA . THR A 1 115 ? 7.620 0.626 8.035 1.00 85.38 115 THR A CA 1
ATOM 892 C C . THR A 1 115 ? 6.382 0.543 8.925 1.00 85.38 115 THR A C 1
ATOM 894 O O . THR A 1 115 ? 5.557 1.450 8.898 1.00 85.38 115 THR A O 1
ATOM 897 N N . ALA A 1 116 ? 6.274 -0.495 9.756 1.00 86.06 116 ALA A N 1
ATOM 898 C CA . ALA A 1 116 ? 5.171 -0.644 10.697 1.00 86.06 116 ALA A CA 1
ATOM 899 C C . ALA A 1 116 ? 5.139 0.497 11.730 1.00 86.06 116 ALA A C 1
ATOM 901 O O . ALA A 1 116 ? 4.065 1.020 12.010 1.00 86.06 116 ALA A O 1
ATOM 902 N N . MET A 1 117 ? 6.297 0.943 12.230 1.00 87.81 117 MET A N 1
ATOM 903 C CA . MET A 1 117 ? 6.388 2.105 13.122 1.00 87.81 117 MET A CA 1
ATOM 904 C C . MET A 1 117 ? 5.870 3.384 12.460 1.00 87.81 117 MET A C 1
ATOM 906 O O . MET A 1 117 ? 5.008 4.045 13.028 1.00 87.81 117 MET A O 1
ATOM 910 N N . LEU A 1 118 ? 6.318 3.688 11.240 1.00 90.56 118 LEU A N 1
ATOM 911 C CA . LEU A 1 118 ? 5.866 4.881 10.514 1.00 90.56 118 LEU A CA 1
ATOM 912 C C . LEU A 1 118 ? 4.359 4.848 10.222 1.00 90.56 118 LEU A C 1
ATOM 914 O O . LEU A 1 118 ? 3.677 5.861 10.305 1.00 90.56 118 LEU A O 1
ATOM 918 N N . LEU A 1 119 ? 3.817 3.676 9.881 1.00 90.75 119 LEU A N 1
ATOM 919 C CA . LEU A 1 119 ? 2.378 3.521 9.647 1.00 90.75 119 LEU A CA 1
ATOM 920 C C . LEU A 1 119 ? 1.569 3.644 10.943 1.00 90.75 119 LEU A C 1
ATOM 922 O O . LEU A 1 119 ? 0.446 4.136 10.905 1.00 90.75 119 LEU A O 1
ATOM 926 N N . ARG A 1 120 ? 2.124 3.218 12.082 1.00 90.88 120 ARG A N 1
ATOM 927 C CA . ARG A 1 120 ? 1.491 3.384 13.393 1.00 90.88 120 ARG A CA 1
ATOM 928 C C . ARG A 1 120 ? 1.376 4.856 13.786 1.00 90.88 120 ARG A C 1
ATOM 930 O O . ARG A 1 120 ? 0.385 5.224 14.399 1.00 90.88 120 ARG A O 1
ATOM 937 N N . GLU A 1 121 ? 2.354 5.693 13.445 1.00 92.94 121 GLU A N 1
ATOM 938 C CA . GLU A 1 121 ? 2.366 7.119 13.818 1.00 92.94 121 GLU A CA 1
ATOM 939 C C . GLU A 1 121 ? 1.222 7.935 13.198 1.00 92.94 121 GLU A C 1
ATOM 941 O O . GLU A 1 121 ? 0.871 8.997 13.712 1.00 92.94 121 GLU A O 1
ATOM 946 N N . VAL A 1 122 ? 0.628 7.451 12.106 1.00 93.94 122 VAL A N 1
ATOM 947 C CA . VAL A 1 122 ? -0.417 8.172 11.362 1.00 93.94 122 VAL A CA 1
ATOM 948 C C . VAL A 1 122 ? -1.843 7.711 11.675 1.00 93.94 122 VAL A C 1
ATOM 950 O O . VAL A 1 122 ? -2.788 8.207 11.061 1.00 93.94 122 VAL A O 1
ATOM 953 N N . VAL A 1 123 ? -2.008 6.780 12.615 1.00 93.12 123 VAL A N 1
ATOM 954 C CA . VAL A 1 123 ? -3.303 6.272 13.098 1.00 93.12 123 VAL A CA 1
ATOM 955 C C . VAL A 1 123 ? -3.330 6.258 14.624 1.00 93.12 123 VAL A C 1
ATOM 957 O O . VAL A 1 123 ? -2.295 6.378 15.280 1.00 93.12 123 VAL A O 1
ATOM 960 N N . SER A 1 124 ? -4.514 6.114 15.215 1.00 92.25 124 SER A N 1
ATOM 961 C CA . SER A 1 124 ? -4.621 5.960 16.666 1.00 92.25 124 SER A CA 1
ATOM 962 C C . SER A 1 124 ? -4.043 4.616 17.136 1.00 92.25 124 SER A C 1
ATOM 964 O O . SER A 1 124 ? -3.905 3.659 16.367 1.00 92.25 124 SER A O 1
ATOM 966 N N . ALA A 1 125 ? -3.713 4.516 18.426 1.00 89.19 125 ALA A N 1
ATOM 967 C CA . ALA A 1 125 ? -3.231 3.262 19.005 1.00 89.19 125 ALA A CA 1
ATOM 968 C C . ALA A 1 125 ? -4.294 2.151 18.925 1.00 89.19 125 ALA A C 1
ATOM 970 O O . ALA A 1 125 ? -3.966 0.989 18.683 1.00 89.19 125 ALA A O 1
ATOM 971 N N . GLU A 1 126 ? -5.567 2.511 19.087 1.00 90.56 126 GLU A N 1
ATOM 972 C CA . GLU A 1 126 ? -6.712 1.609 18.970 1.00 90.56 126 GLU A CA 1
ATOM 973 C C . GLU A 1 126 ? -6.880 1.117 17.529 1.00 90.56 126 GLU A C 1
ATOM 975 O O . GLU A 1 126 ? -7.030 -0.083 17.297 1.00 90.56 126 GLU A O 1
ATOM 980 N N . GLU A 1 127 ? -6.806 2.025 16.554 1.00 92.00 127 GLU A N 1
ATOM 981 C CA . GLU A 1 127 ? -6.847 1.705 15.125 1.00 92.00 127 GLU A CA 1
ATOM 982 C C . GLU A 1 127 ? -5.698 0.773 14.728 1.00 92.00 127 GLU A C 1
ATOM 984 O O . GLU A 1 127 ? -5.914 -0.246 14.065 1.00 92.00 127 GLU A O 1
ATOM 989 N N . TRP A 1 128 ? -4.479 1.069 15.183 1.00 90.94 128 TRP A N 1
ATOM 990 C CA . TRP A 1 128 ? -3.324 0.205 14.960 1.00 90.94 128 TRP A CA 1
ATOM 991 C C . TRP A 1 128 ? -3.527 -1.185 15.570 1.00 90.94 128 TRP A C 1
ATOM 993 O O . TRP A 1 128 ? -3.320 -2.193 14.892 1.00 90.94 128 TRP A O 1
ATOM 1003 N N . GLY A 1 129 ? -4.005 -1.249 16.816 1.00 88.31 129 GLY A N 1
ATOM 1004 C CA . GLY A 1 129 ? -4.317 -2.506 17.493 1.00 88.31 129 GLY A CA 1
ATOM 1005 C C . GLY A 1 129 ? -5.345 -3.343 16.729 1.00 88.31 129 GLY A C 1
ATOM 1006 O O . GLY A 1 129 ? -5.202 -4.562 16.643 1.00 88.31 129 GLY A O 1
ATOM 1007 N N . GLN A 1 130 ? -6.342 -2.713 16.100 1.00 87.88 130 GLN A N 1
ATOM 1008 C CA . GLN A 1 130 ? -7.306 -3.403 15.237 1.00 87.88 130 GLN A CA 1
ATOM 1009 C C . GLN A 1 130 ? -6.669 -3.944 13.951 1.00 87.88 130 GLN A C 1
ATOM 1011 O O . GLN A 1 130 ? -7.010 -5.054 13.528 1.00 87.88 130 GLN A O 1
ATOM 1016 N N . ILE A 1 131 ? -5.761 -3.191 13.320 1.00 87.75 131 ILE A N 1
ATOM 1017 C CA . ILE A 1 131 ? -5.017 -3.649 12.136 1.00 87.75 131 ILE A CA 1
ATOM 1018 C C . ILE A 1 131 ? -4.169 -4.864 12.504 1.00 87.75 131 ILE A C 1
ATOM 1020 O O . ILE A 1 131 ? -4.292 -5.904 11.860 1.00 87.75 131 ILE A O 1
ATOM 1024 N N . GLU A 1 132 ? -3.370 -4.759 13.564 1.00 85.44 132 GLU A N 1
ATOM 1025 C CA . GLU A 1 132 ? -2.497 -5.830 14.043 1.00 85.44 132 GLU A CA 1
ATOM 1026 C C . GLU A 1 132 ? -3.310 -7.075 14.417 1.00 85.44 132 GLU A C 1
ATOM 1028 O O . GLU A 1 132 ? -3.025 -8.160 13.912 1.00 85.44 132 GLU A O 1
ATOM 1033 N N . SER A 1 133 ? -4.405 -6.899 15.169 1.00 83.38 133 SER A N 1
ATOM 1034 C CA . SER A 1 133 ? -5.383 -7.953 15.498 1.00 83.38 133 SER A CA 1
ATOM 1035 C C . SER A 1 133 ? -5.925 -8.654 14.247 1.00 83.38 133 SER A C 1
ATOM 1037 O O . SER A 1 133 ? -6.024 -9.877 14.201 1.00 83.38 133 SER A O 1
ATOM 1039 N N . SER A 1 134 ? -6.226 -7.889 13.192 1.00 80.31 134 SER A N 1
ATOM 1040 C CA . SER A 1 134 ? -6.753 -8.411 11.921 1.00 80.31 134 SER A CA 1
ATOM 1041 C C . SER A 1 134 ? -5.712 -9.168 11.083 1.00 80.31 134 SER A C 1
ATOM 1043 O O . SER A 1 134 ? -6.085 -9.867 10.132 1.00 80.31 134 SER A O 1
ATOM 1045 N N . MET A 1 135 ? -4.425 -9.009 11.404 1.00 79.12 135 MET A N 1
ATOM 1046 C CA . MET A 1 135 ? -3.304 -9.706 10.771 1.00 79.12 135 MET A CA 1
ATOM 1047 C C . MET A 1 135 ? -2.911 -10.998 11.501 1.00 79.12 135 MET A C 1
ATOM 1049 O O . MET A 1 135 ? -2.176 -11.795 10.916 1.00 79.12 135 MET A O 1
ATOM 1053 N N . TYR A 1 136 ? -3.378 -11.229 12.738 1.00 74.00 136 TYR A N 1
ATOM 1054 C CA . TYR A 1 136 ? -3.073 -12.463 13.473 1.00 74.00 136 TYR A CA 1
ATOM 1055 C C . TYR A 1 136 ? -3.542 -13.701 12.708 1.00 74.00 136 TYR A C 1
ATOM 1057 O O . TYR A 1 136 ? -4.644 -13.755 12.158 1.00 74.00 136 TYR A O 1
ATOM 1065 N N . GLY A 1 137 ? -2.689 -14.723 12.711 1.00 65.31 137 GLY A N 1
ATOM 1066 C CA . GLY A 1 137 ? -2.930 -15.988 12.028 1.00 65.31 137 GLY A CA 1
ATOM 1067 C C . GLY A 1 137 ? -1.693 -16.480 11.286 1.00 65.31 137 GLY A C 1
ATOM 1068 O O . GLY A 1 137 ? -0.563 -16.095 11.589 1.00 65.31 137 GLY A O 1
ATOM 1069 N N . VAL A 1 138 ? -1.902 -17.364 10.311 1.00 52.59 138 VAL A N 1
ATOM 1070 C CA . VAL A 1 138 ? -0.819 -17.946 9.512 1.00 52.59 138 VAL A CA 1
ATOM 1071 C C . VAL A 1 138 ? -0.362 -16.943 8.447 1.00 52.59 138 VAL A C 1
ATOM 1073 O O . VAL A 1 138 ? -1.013 -16.772 7.418 1.00 52.59 138 VAL A O 1
ATOM 1076 N N . SER A 1 139 ? 0.788 -16.306 8.665 1.00 56.09 139 SER A N 1
ATOM 1077 C CA . SER A 1 139 ? 1.510 -15.528 7.654 1.00 56.09 139 SER A CA 1
ATOM 1078 C C . SER A 1 139 ? 2.577 -16.417 7.012 1.00 56.09 139 SER A C 1
ATOM 1080 O O . SER A 1 139 ? 3.771 -16.310 7.281 1.00 56.09 139 SER A O 1
ATOM 1082 N N . GLY A 1 140 ? 2.134 -17.369 6.199 1.00 53.31 140 GLY A N 1
ATOM 1083 C CA . GLY A 1 140 ? 3.003 -18.337 5.536 1.00 53.31 140 GLY A CA 1
ATOM 1084 C C . GLY A 1 140 ? 3.028 -18.137 4.030 1.00 53.31 140 GLY A C 1
ATOM 1085 O O . GLY A 1 140 ? 2.045 -17.701 3.431 1.00 53.31 140 GLY A O 1
ATOM 1086 N N . TRP A 1 141 ? 4.155 -18.484 3.417 1.00 51.88 141 TRP A N 1
ATOM 1087 C CA . TRP A 1 141 ? 4.309 -18.543 1.968 1.00 51.88 141 TRP A CA 1
ATOM 1088 C C . TRP A 1 141 ? 3.231 -19.462 1.365 1.00 51.88 141 TRP A C 1
ATOM 1090 O O . TRP A 1 141 ? 3.147 -20.640 1.718 1.00 51.88 141 TRP A O 1
ATOM 1100 N N . ALA A 1 142 ? 2.401 -18.947 0.455 1.00 54.38 142 ALA A N 1
ATOM 1101 C CA . ALA A 1 142 ? 1.529 -19.791 -0.354 1.00 54.38 142 ALA A CA 1
ATOM 1102 C C . ALA A 1 142 ? 2.357 -20.365 -1.510 1.00 54.38 142 ALA A C 1
ATOM 1104 O O . ALA A 1 142 ? 2.783 -19.621 -2.389 1.00 54.38 142 ALA A O 1
ATOM 1105 N N . TYR A 1 143 ? 2.597 -21.682 -1.511 1.00 58.78 143 TYR A N 1
ATOM 1106 C CA . TYR A 1 143 ? 3.405 -22.344 -2.548 1.00 58.78 143 TYR A CA 1
ATOM 1107 C C . TYR A 1 143 ? 2.861 -22.112 -3.962 1.00 58.78 143 TYR A C 1
ATOM 1109 O O . TYR A 1 143 ? 3.633 -21.950 -4.904 1.00 58.78 143 TYR A O 1
ATOM 1117 N N . ARG A 1 144 ? 1.531 -22.160 -4.110 1.00 61.50 144 ARG A N 1
ATOM 1118 C CA . ARG A 1 144 ? 0.772 -21.927 -5.347 1.00 61.50 144 ARG A CA 1
ATOM 1119 C C . ARG A 1 144 ? -0.730 -21.843 -5.033 1.00 61.50 144 ARG A C 1
ATOM 1121 O O . ARG A 1 144 ? -1.133 -22.371 -4.004 1.00 61.50 144 ARG A O 1
ATOM 1128 N N . PRO A 1 145 ? -1.577 -21.287 -5.920 1.00 65.25 145 PRO A N 1
ATOM 1129 C CA . PRO A 1 145 ? -3.032 -21.195 -5.710 1.00 65.25 145 PRO A CA 1
ATOM 1130 C C . PRO A 1 145 ? -3.801 -22.532 -5.664 1.00 65.25 145 PRO A C 1
ATOM 1132 O O . PRO A 1 145 ? -5.025 -22.520 -5.649 1.00 65.25 145 PRO A O 1
ATOM 1135 N N . SER A 1 146 ? -3.117 -23.680 -5.704 1.00 68.25 146 SER A N 1
ATOM 1136 C CA . SER A 1 146 ? -3.735 -25.010 -5.688 1.00 68.25 146 SER A CA 1
ATOM 1137 C C . SER A 1 146 ? -3.210 -25.842 -4.526 1.00 68.25 146 SER A C 1
ATOM 1139 O O . SER A 1 146 ? -2.028 -25.782 -4.187 1.00 68.25 146 SER A O 1
ATOM 1141 N N . ASP A 1 147 ? -4.079 -26.687 -3.977 1.00 79.12 147 ASP A N 1
ATOM 1142 C CA . ASP A 1 147 ? -3.751 -27.606 -2.883 1.00 79.12 147 ASP A CA 1
ATOM 1143 C C . ASP A 1 147 ? -3.109 -28.922 -3.339 1.00 79.12 147 ASP A C 1
ATOM 1145 O O . ASP A 1 147 ? -3.053 -29.905 -2.605 1.00 79.12 147 ASP A O 1
ATOM 1149 N N . ILE A 1 148 ? -2.558 -28.939 -4.552 1.00 80.38 148 ILE A N 1
ATOM 1150 C CA . ILE A 1 148 ? -1.791 -30.080 -5.041 1.00 80.38 148 ILE A CA 1
ATOM 1151 C C . ILE A 1 148 ? -0.479 -30.137 -4.233 1.00 80.38 148 ILE A C 1
ATOM 1153 O O . ILE A 1 148 ? 0.261 -29.142 -4.228 1.00 80.38 148 ILE A O 1
ATOM 1157 N N . PRO A 1 149 ? -0.133 -31.270 -3.594 1.00 84.69 149 PRO A N 1
ATOM 1158 C CA . PRO A 1 149 ? 1.130 -31.412 -2.875 1.00 84.69 149 PRO A CA 1
ATOM 1159 C C . PRO A 1 149 ? 2.347 -31.201 -3.788 1.00 84.69 149 PRO A C 1
ATOM 1161 O O . PRO A 1 149 ? 2.341 -31.569 -4.966 1.00 84.69 149 PRO A O 1
ATOM 1164 N N . ASN A 1 150 ? 3.401 -30.575 -3.267 1.00 81.44 150 ASN A N 1
ATOM 1165 C CA . ASN A 1 150 ? 4.706 -30.511 -3.925 1.00 81.44 150 ASN A CA 1
ATOM 1166 C C . ASN A 1 150 ? 5.457 -31.853 -3.780 1.00 81.44 150 ASN A C 1
ATOM 1168 O O . ASN A 1 150 ? 4.977 -32.779 -3.128 1.00 81.44 150 ASN A O 1
ATOM 1172 N N . ARG A 1 151 ? 6.672 -31.959 -4.342 1.00 86.75 151 ARG A N 1
ATOM 1173 C CA . ARG A 1 151 ? 7.502 -33.184 -4.260 1.00 86.75 151 ARG A CA 1
ATOM 1174 C C . ARG A 1 151 ? 7.842 -33.644 -2.830 1.00 86.75 151 ARG A C 1
ATOM 1176 O O . ARG A 1 151 ? 8.348 -34.743 -2.655 1.00 86.75 151 ARG A O 1
ATOM 1183 N N . HIS A 1 152 ? 7.607 -32.796 -1.830 1.00 85.38 152 HIS A N 1
ATOM 1184 C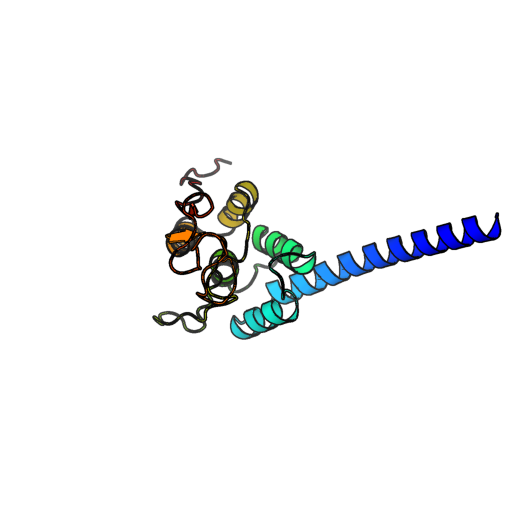 CA . HIS A 1 152 ? 7.833 -33.065 -0.411 1.00 85.38 152 HIS A CA 1
ATOM 1185 C C . HIS A 1 152 ? 6.519 -33.274 0.366 1.00 85.38 152 HIS A C 1
ATOM 1187 O O . HIS A 1 152 ? 6.539 -33.320 1.590 1.00 85.38 152 HIS A O 1
ATOM 1193 N N . GLY A 1 153 ? 5.372 -33.385 -0.317 1.00 86.31 153 GLY A N 1
ATOM 1194 C CA . GLY A 1 153 ? 4.072 -33.634 0.315 1.00 86.31 153 GLY A CA 1
ATOM 1195 C C . GLY A 1 153 ? 3.419 -32.408 0.965 1.00 86.31 153 GLY A C 1
ATOM 1196 O O . GLY A 1 153 ? 2.404 -32.555 1.643 1.00 86.31 153 GLY A O 1
ATOM 1197 N N . HIS A 1 154 ? 3.963 -31.203 0.761 1.00 84.81 154 HIS A N 1
ATOM 1198 C CA . HIS A 1 154 ? 3.397 -29.966 1.307 1.00 84.81 154 HIS A CA 1
ATOM 1199 C C . HIS A 1 154 ? 2.496 -29.256 0.289 1.00 84.81 154 HIS A C 1
ATOM 1201 O O . HIS A 1 154 ? 2.834 -29.171 -0.893 1.00 84.81 154 HIS A O 1
ATOM 1207 N N . CYS A 1 155 ? 1.378 -28.70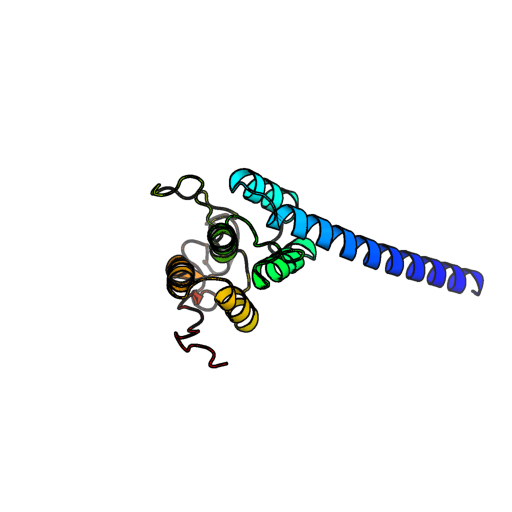5 0.754 1.00 80.25 155 CYS A N 1
ATOM 1208 C CA . CYS A 1 155 ? 0.441 -27.871 -0.011 1.00 80.25 155 CYS A CA 1
ATOM 1209 C C . CYS A 1 155 ? 0.056 -26.620 0.804 1.00 80.25 155 CYS A C 1
ATOM 1211 O O . CYS A 1 155 ? 0.679 -26.352 1.831 1.00 80.25 155 CYS A O 1
ATOM 1213 N N . VAL A 1 156 ? -0.916 -25.817 0.353 1.00 71.94 156 VAL A N 1
ATOM 1214 C CA . VAL A 1 156 ? -1.332 -24.611 1.093 1.00 71.94 156 VAL A CA 1
ATOM 1215 C C . VAL A 1 156 ? -2.076 -24.996 2.375 1.00 71.94 156 VAL A C 1
ATOM 1217 O O . VAL A 1 156 ? -1.789 -24.425 3.425 1.00 71.94 156 VAL A O 1
ATOM 1220 N N . SER A 1 157 ? -2.944 -26.010 2.330 1.00 76.06 157 SER A N 1
ATOM 1221 C CA . SER A 1 157 ? -3.640 -26.544 3.513 1.00 76.06 157 SER A CA 1
ATOM 1222 C C . SER A 1 157 ? -2.790 -27.473 4.400 1.00 76.06 157 SER A C 1
ATOM 1224 O O . SER A 1 157 ? -3.136 -27.682 5.561 1.00 76.06 157 SER A O 1
ATOM 1226 N N . ASN A 1 158 ? -1.639 -27.964 3.921 1.00 78.44 158 ASN A N 1
ATOM 1227 C CA . ASN A 1 158 ? -0.621 -28.670 4.719 1.00 78.44 158 ASN A CA 1
ATOM 1228 C C . ASN A 1 158 ? 0.782 -28.085 4.473 1.00 78.44 158 ASN A C 1
ATOM 1230 O O . ASN A 1 158 ? 1.609 -28.694 3.776 1.00 78.44 158 ASN A O 1
ATOM 1234 N N . PRO A 1 159 ? 1.068 -26.881 4.986 1.00 75.12 159 PRO A N 1
ATOM 1235 C CA . PRO A 1 159 ? 2.263 -26.167 4.587 1.00 75.12 159 PRO A CA 1
ATOM 1236 C C . PRO A 1 159 ? 3.484 -26.619 5.408 1.00 75.12 159 PRO A C 1
ATOM 1238 O O . PRO A 1 159 ? 3.364 -27.065 6.550 1.00 75.12 159 PRO A O 1
ATOM 1241 N N . ASN A 1 160 ? 4.689 -26.521 4.830 1.00 78.69 160 ASN A N 1
ATOM 1242 C CA . ASN A 1 160 ? 5.924 -26.848 5.551 1.00 78.69 160 ASN A CA 1
ATOM 1243 C C . ASN A 1 160 ? 6.090 -25.925 6.765 1.00 78.69 160 ASN A C 1
ATOM 1245 O O . ASN A 1 160 ? 6.335 -24.731 6.602 1.00 78.69 160 ASN A O 1
ATOM 1249 N N . ARG A 1 161 ? 6.024 -26.487 7.975 1.00 74.69 161 ARG A N 1
ATOM 1250 C CA . ARG A 1 161 ? 6.153 -25.738 9.234 1.00 74.69 161 ARG A CA 1
ATOM 1251 C C . ARG A 1 161 ? 7.484 -24.993 9.368 1.00 74.69 161 ARG A C 1
ATOM 1253 O O . ARG A 1 161 ? 7.527 -23.984 10.054 1.00 74.69 161 ARG A O 1
ATOM 1260 N N . ALA A 1 162 ? 8.545 -25.443 8.696 1.00 72.81 162 ALA A N 1
ATOM 1261 C CA . ALA A 1 162 ? 9.832 -24.743 8.681 1.00 72.81 162 ALA A CA 1
ATOM 1262 C C . ALA A 1 162 ? 9.811 -23.445 7.849 1.00 72.81 162 ALA A C 1
ATOM 1264 O O . ALA A 1 162 ? 10.688 -22.603 8.005 1.00 72.81 162 ALA A O 1
ATOM 1265 N N . LEU A 1 163 ? 8.829 -23.289 6.956 1.00 65.25 163 LEU A N 1
ATOM 1266 C CA . LEU A 1 163 ? 8.683 -22.149 6.040 1.00 65.25 163 LEU A CA 1
ATOM 1267 C C . LEU A 1 163 ? 7.419 -21.325 6.321 1.00 65.25 163 LEU A C 1
ATOM 1269 O O . LEU A 1 163 ? 7.104 -20.382 5.595 1.00 65.25 163 LEU A O 1
ATOM 1273 N N . VAL A 1 164 ? 6.668 -21.703 7.353 1.00 64.12 164 VAL A N 1
ATOM 1274 C CA . VAL A 1 164 ? 5.420 -21.064 7.751 1.00 64.12 164 VAL A CA 1
ATOM 1275 C C . VAL A 1 164 ? 5.642 -20.462 9.117 1.00 64.12 164 VAL A C 1
ATOM 1277 O O . VAL A 1 164 ? 5.937 -21.173 10.073 1.00 64.12 164 VAL A O 1
ATOM 1280 N N . GLN A 1 165 ? 5.469 -19.153 9.208 1.00 63.25 165 GLN A N 1
ATOM 1281 C CA . GLN A 1 165 ? 5.415 -18.464 10.484 1.00 63.25 165 GLN A CA 1
ATOM 1282 C C . GLN A 1 165 ? 4.006 -17.926 10.693 1.00 63.25 165 GLN A C 1
ATOM 1284 O O . GLN A 1 165 ? 3.303 -17.558 9.752 1.00 63.25 165 GLN A O 1
ATOM 1289 N N . SER A 1 166 ? 3.574 -17.917 11.943 1.00 67.56 166 SER A N 1
ATOM 1290 C CA . SER A 1 166 ? 2.368 -17.208 12.343 1.00 67.56 166 SER A CA 1
ATOM 1291 C C . SER A 1 166 ? 2.755 -15.763 12.619 1.00 67.56 166 SER A C 1
ATOM 1293 O O . SER A 1 166 ? 3.736 -15.527 13.326 1.00 67.56 166 SER A O 1
ATOM 1295 N N . PHE A 1 167 ? 1.995 -14.800 12.108 1.00 74.81 167 PHE A N 1
ATOM 1296 C CA . PHE A 1 167 ? 2.197 -13.416 12.503 1.00 74.81 167 PHE A CA 1
ATOM 1297 C C . PHE A 1 167 ? 1.677 -13.258 13.933 1.00 74.81 167 PHE A C 1
ATOM 1299 O O . PHE A 1 167 ? 0.497 -13.486 14.200 1.00 74.81 167 PHE A O 1
ATOM 1306 N N . SER A 1 168 ? 2.576 -12.913 14.854 1.00 71.44 168 SER A N 1
ATOM 1307 C CA . SER A 1 168 ? 2.278 -12.748 16.282 1.00 71.44 168 SER A CA 1
ATOM 1308 C C . SER A 1 168 ? 2.104 -11.289 16.710 1.00 71.44 168 SER A C 1
ATOM 1310 O O . SER A 1 168 ? 2.050 -11.024 17.909 1.00 71.44 168 SER A O 1
ATOM 1312 N N . GLY A 1 169 ? 2.086 -10.360 15.753 1.00 75.88 169 GLY A N 1
ATOM 1313 C CA . GLY A 1 169 ? 2.228 -8.928 16.003 1.00 75.88 169 GLY A CA 1
ATOM 1314 C C . GLY A 1 169 ? 3.622 -8.402 15.650 1.00 75.88 169 GLY A C 1
ATOM 1315 O O . GLY A 1 169 ? 4.597 -9.156 15.587 1.00 75.88 169 GLY A O 1
ATOM 1316 N N . PHE A 1 170 ? 3.704 -7.093 15.420 1.00 78.00 170 PHE A N 1
ATOM 1317 C CA . PHE A 1 170 ? 4.945 -6.328 15.344 1.00 78.00 170 PHE A CA 1
ATOM 1318 C C . PHE A 1 170 ? 5.512 -6.016 16.735 1.00 78.00 170 PHE A C 1
ATOM 1320 O O . PHE A 1 170 ? 6.664 -5.597 16.828 1.00 78.00 170 PHE A O 1
ATOM 1327 N N . HIS A 1 171 ? 4.723 -6.206 17.804 1.00 74.31 171 HIS A N 1
ATOM 1328 C CA . HIS A 1 171 ? 5.115 -5.929 19.197 1.00 74.31 171 HIS A CA 1
ATOM 1329 C C . HIS A 1 171 ? 5.599 -4.490 19.405 1.00 74.31 171 HIS A C 1
ATOM 1331 O O . HIS A 1 171 ? 6.414 -4.199 20.282 1.00 74.31 171 HIS A O 1
ATOM 1337 N N . LEU A 1 172 ? 5.078 -3.567 18.595 1.00 71.06 172 LEU A N 1
ATOM 1338 C CA . LEU A 1 172 ? 5.303 -2.135 18.730 1.00 71.06 172 LEU A CA 1
ATOM 1339 C C . LEU A 1 172 ? 4.425 -1.646 19.880 1.00 71.06 172 LEU A C 1
ATOM 1341 O O . LEU A 1 172 ? 3.375 -1.055 19.645 1.00 71.06 172 LEU A O 1
ATOM 1345 N N . GLY A 1 173 ? 4.815 -1.965 21.117 1.00 56.66 173 GLY A N 1
ATOM 1346 C CA . GLY A 1 173 ? 4.034 -1.683 22.320 1.00 56.66 173 GLY A CA 1
ATOM 1347 C C . GLY A 1 173 ? 3.543 -0.236 22.399 1.00 56.66 173 GLY A C 1
ATOM 1348 O O . GLY A 1 173 ? 4.103 0.661 21.767 1.00 56.66 173 GLY A O 1
ATOM 1349 N N . SER A 1 174 ? 2.512 0.003 23.208 1.00 49.38 174 SER A N 1
ATOM 1350 C CA . SER A 1 174 ? 1.901 1.305 23.507 1.00 49.38 174 SER A CA 1
ATOM 1351 C C . SER A 1 174 ? 2.833 2.264 24.269 1.00 49.38 174 SER A C 1
ATOM 1353 O O . SER A 1 174 ? 2.446 2.859 25.268 1.00 49.38 174 SER A O 1
ATOM 1355 N N . ALA A 1 175 ? 4.081 2.414 23.833 1.00 41.47 175 ALA A N 1
ATOM 1356 C CA . ALA A 1 175 ? 4.915 3.530 24.228 1.00 41.47 175 ALA A CA 1
ATOM 1357 C C . ALA A 1 175 ? 4.423 4.767 23.459 1.00 41.47 175 ALA A C 1
ATOM 1359 O O . ALA A 1 175 ? 4.399 4.726 22.220 1.00 41.47 175 ALA A O 1
ATOM 1360 N N . PRO A 1 176 ? 4.002 5.843 24.142 1.00 42.88 176 PRO A N 1
ATOM 1361 C CA . PRO A 1 176 ? 3.966 7.145 23.511 1.00 42.88 176 PRO A CA 1
ATOM 1362 C C . PRO A 1 176 ? 5.414 7.513 23.189 1.00 42.88 176 PRO A C 1
ATOM 1364 O O . PRO A 1 176 ? 6.284 7.435 24.057 1.00 42.88 176 PRO A O 1
ATOM 1367 N N . LEU A 1 177 ? 5.681 7.881 21.938 1.00 45.31 177 LEU A N 1
ATOM 1368 C CA . LEU A 1 177 ? 6.907 8.596 21.612 1.00 45.31 177 LEU A CA 1
ATOM 1369 C C . LEU A 1 177 ? 6.802 9.945 22.328 1.00 45.31 177 LEU A C 1
ATOM 1371 O O . LEU A 1 177 ? 6.062 10.830 21.904 1.00 45.31 177 LEU A O 1
ATOM 1375 N N . SER A 1 178 ? 7.451 10.041 23.485 1.00 43.09 178 SER A N 1
ATOM 1376 C CA . SER A 1 178 ? 7.670 11.297 24.188 1.00 43.09 178 SER A CA 1
ATOM 1377 C C . SER A 1 178 ? 8.348 12.272 23.226 1.00 43.09 178 SER A C 1
ATOM 1379 O O . SER A 1 178 ? 9.419 11.954 22.705 1.00 43.09 178 SER A O 1
ATOM 1381 N N . GLN A 1 179 ? 7.680 13.402 22.977 1.00 37.81 179 GLN A N 1
ATOM 1382 C CA . GLN A 1 179 ? 8.276 14.587 22.358 1.00 37.81 179 GLN A CA 1
ATOM 1383 C C . GLN A 1 179 ? 9.412 15.132 23.222 1.00 37.81 179 GLN A C 1
ATOM 1385 O O . GLN A 1 179 ? 9.290 15.042 24.467 1.00 37.81 179 GLN A O 1
#

pLDDT: mean 80.82, std 13.63, range [37.81, 96.19]

Secondary structure (DSSP, 8-state):
-HHHHHHHHHHHHHHHHHHHHHHHHHHHHHHHHHT-SSHHHHHHHHHHH--SS-SHHHHHHHHHHTTSEETTEEPTTHHHHHHHHHHSEE-SSTT-S--EESGGG--S----HHHHHHHHHTS-HHHHHHHHHHH-EEEE----SS----TTS--SSS--TTSEEEE------S-----

Sequence (179 aa):
FLNDIYEQFETNRKNDWNAVLSKKEDFIHAKKIALTPDLQSYAGRIISLCPTRGGGIFANLVSILSSGKVNEKSIPLLYEKLKAVMTGKIQFVVGADSFVIMSSGHSWVQCSTNTAMLLREVVSAEEWGQIESSMYGVSGWAYRPSDIPNRHGHCVSNPNRALVQSFSGFHLGSAPLSQ

Radius of gyration: 20.09 Å; chains: 1; bounding box: 56×53×57 Å

Organism: NCBI:txid1487602